Protein AF-A0A5C7R7K2-F1 (afdb_monomer_lite)

pLDDT: mean 71.96, std 14.99, range [43.31, 92.31]

Foldseek 3Di:
DPPPPVVVVVVVVVVVVVVVVVQVVVQVVLCPCVVCQAQKKKKFFAPVLCVLLVHDLVVQQDDDPPDRTRDIDMDGPVDPLSVLVSVQSVQWHQDDDDPVPDDPDWGMKMWRPVCPVCVVPPLPWTWIWTDDQFWIWTWTQDDPVSDIDIGITGHDVSNVSVSVSSNSVSVVVVVVVD

Structure (mmCIF, N/CA/C/O backbone):
data_AF-A0A5C7R7K2-F1
#
_entry.id   AF-A0A5C7R7K2-F1
#
loop_
_atom_site.group_PDB
_atom_site.id
_atom_site.type_symbol
_atom_site.label_atom_id
_atom_site.label_alt_id
_atom_site.label_comp_id
_atom_site.label_asym_id
_atom_site.label_entity_id
_atom_site.label_seq_id
_atom_site.pdbx_PDB_ins_code
_atom_site.Cartn_x
_atom_site.Cartn_y
_atom_site.Cartn_z
_atom_site.occupancy
_atom_site.B_iso_or_equiv
_atom_site.auth_seq_id
_atom_site.auth_comp_id
_atom_site.auth_asym_id
_atom_site.auth_atom_id
_atom_site.pdbx_PDB_model_num
ATOM 1 N N . MET A 1 1 ? 29.181 9.431 -48.831 1.00 52.03 1 MET A N 1
ATOM 2 C CA . MET A 1 1 ? 28.803 10.201 -47.623 1.00 52.03 1 MET A CA 1
ATOM 3 C C . MET A 1 1 ? 28.280 9.266 -46.517 1.00 52.03 1 MET A C 1
ATOM 5 O O . MET A 1 1 ? 27.130 9.368 -46.130 1.00 52.03 1 MET A O 1
ATOM 9 N N . ALA A 1 2 ? 29.099 8.331 -46.008 1.00 53.97 2 ALA A N 1
ATOM 10 C CA . ALA A 1 2 ? 28.639 7.274 -45.080 1.00 53.97 2 ALA A CA 1
ATOM 11 C C . ALA A 1 2 ? 29.393 7.227 -43.730 1.00 53.97 2 ALA A C 1
ATOM 13 O O . ALA A 1 2 ? 29.129 6.363 -42.898 1.00 53.97 2 ALA A O 1
ATOM 14 N N . LYS A 1 3 ? 30.340 8.148 -43.487 1.00 52.78 3 LYS A N 1
ATOM 15 C CA . LYS A 1 3 ? 31.179 8.136 -42.271 1.00 52.78 3 LYS A CA 1
ATOM 16 C C . LYS A 1 3 ? 30.491 8.700 -41.019 1.00 52.78 3 LYS A C 1
ATOM 18 O O . LYS A 1 3 ? 30.928 8.379 -39.922 1.00 52.78 3 LYS A O 1
ATOM 23 N N . TYR A 1 4 ? 29.398 9.453 -41.167 1.00 55.69 4 TYR A N 1
ATOM 24 C CA . TYR A 1 4 ? 28.695 10.095 -40.044 1.00 55.69 4 TYR A CA 1
ATOM 25 C C . TYR A 1 4 ? 27.421 9.367 -39.593 1.00 55.69 4 TYR A C 1
ATOM 27 O O . TYR A 1 4 ? 26.893 9.693 -38.540 1.00 55.69 4 TYR A O 1
ATOM 35 N N . ALA A 1 5 ? 26.95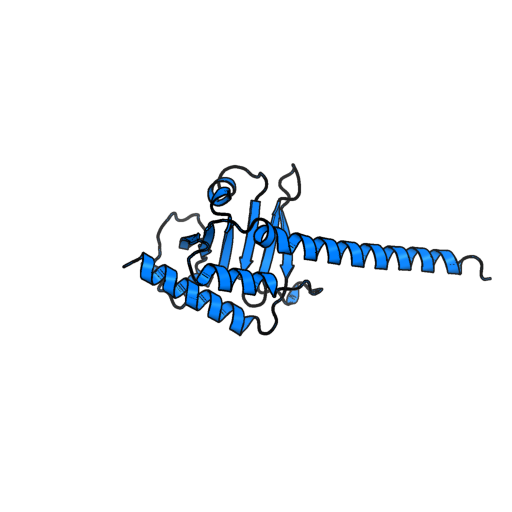4 8.346 -40.323 1.00 56.25 5 ALA A N 1
ATOM 36 C CA . ALA A 1 5 ? 25.745 7.591 -39.966 1.00 56.25 5 ALA A CA 1
ATOM 37 C C . ALA A 1 5 ? 25.943 6.638 -38.768 1.00 56.25 5 ALA A C 1
ATOM 39 O O . ALA A 1 5 ? 24.976 6.228 -38.138 1.00 56.25 5 ALA A O 1
ATOM 40 N N . LYS A 1 6 ? 27.195 6.302 -38.423 1.00 57.50 6 LYS A N 1
ATOM 41 C CA . LYS A 1 6 ? 27.511 5.381 -37.316 1.00 57.50 6 LYS A CA 1
ATOM 42 C C . LYS A 1 6 ? 27.366 6.025 -35.935 1.00 57.50 6 LYS A C 1
ATOM 44 O O . LYS A 1 6 ? 26.965 5.353 -34.995 1.00 57.50 6 LYS A O 1
ATOM 49 N N . ILE A 1 7 ? 27.662 7.320 -35.821 1.00 67.75 7 ILE A N 1
ATOM 50 C CA . ILE A 1 7 ? 27.609 8.065 -34.554 1.00 67.75 7 ILE A CA 1
ATOM 51 C C . ILE A 1 7 ? 26.170 8.160 -34.001 1.00 67.75 7 ILE A C 1
ATOM 53 O O . ILE A 1 7 ? 25.976 7.788 -32.846 1.00 67.75 7 ILE A O 1
ATOM 57 N N . PRO A 1 8 ? 25.140 8.548 -34.785 1.00 69.38 8 PRO A N 1
ATOM 58 C CA . PRO A 1 8 ? 23.767 8.579 -34.285 1.00 69.38 8 PRO A CA 1
ATOM 59 C C . PRO A 1 8 ? 23.225 7.194 -33.912 1.00 69.38 8 PRO A C 1
ATOM 61 O O . PRO A 1 8 ? 22.471 7.089 -32.953 1.00 69.38 8 PRO A O 1
ATOM 64 N N . ILE A 1 9 ? 23.640 6.123 -34.602 1.00 72.00 9 ILE A N 1
ATOM 65 C CA . ILE A 1 9 ? 23.237 4.744 -34.265 1.00 72.00 9 ILE A CA 1
ATOM 66 C C . ILE A 1 9 ? 23.829 4.309 -32.918 1.00 72.00 9 ILE A C 1
ATOM 68 O O . ILE A 1 9 ? 23.131 3.704 -32.108 1.00 72.00 9 ILE A O 1
ATOM 72 N N . ILE A 1 10 ? 25.095 4.646 -32.652 1.00 74.19 10 ILE A N 1
ATOM 73 C CA . ILE A 1 10 ? 25.748 4.358 -31.366 1.00 74.19 10 ILE A CA 1
ATOM 74 C C . ILE A 1 10 ? 25.079 5.146 -30.233 1.00 74.19 10 ILE A C 1
ATOM 76 O O . ILE A 1 10 ? 24.793 4.571 -29.188 1.00 74.19 10 ILE A O 1
ATOM 80 N N . ILE A 1 11 ? 24.779 6.432 -30.449 1.00 77.50 11 ILE A N 1
ATOM 81 C CA . ILE A 1 11 ? 24.084 7.273 -29.461 1.00 77.50 11 ILE A CA 1
ATOM 82 C C . ILE A 1 11 ? 22.674 6.733 -29.185 1.00 77.50 11 ILE A C 1
ATOM 84 O O . ILE A 1 11 ? 22.283 6.614 -28.027 1.00 77.50 11 ILE A O 1
ATOM 88 N N . LEU A 1 12 ? 21.930 6.344 -30.223 1.00 75.12 12 LEU A N 1
ATOM 89 C CA . LEU A 1 12 ? 20.595 5.766 -30.073 1.00 75.12 12 LEU A CA 1
ATOM 90 C C . LEU A 1 12 ? 20.634 4.429 -29.318 1.00 75.12 12 LEU A C 1
ATOM 92 O O . LEU A 1 12 ? 19.823 4.207 -28.424 1.00 75.12 12 LEU A O 1
ATOM 96 N N . GLY A 1 13 ? 21.607 3.564 -29.623 1.00 70.88 13 GLY A N 1
ATOM 97 C CA . GLY A 1 13 ? 21.825 2.314 -28.891 1.00 70.88 13 GLY A CA 1
ATOM 98 C C . GLY A 1 13 ? 22.160 2.542 -27.413 1.00 70.88 13 GLY A C 1
ATOM 99 O O . GLY A 1 13 ? 21.631 1.843 -26.553 1.00 70.88 13 GLY A O 1
ATOM 100 N N . LEU A 1 14 ? 22.971 3.560 -27.107 1.00 76.38 14 LEU A N 1
ATOM 101 C CA . LEU A 1 14 ? 23.282 3.979 -25.736 1.00 76.38 14 LEU A CA 1
ATOM 102 C C . LEU A 1 14 ? 22.044 4.490 -24.994 1.00 76.38 14 LEU A C 1
ATOM 104 O O . LEU A 1 14 ? 21.824 4.099 -23.852 1.00 76.38 14 LEU A O 1
ATOM 108 N N . LEU A 1 15 ? 21.208 5.305 -25.640 1.00 71.62 15 LEU A N 1
ATOM 109 C CA . LEU A 1 15 ? 19.963 5.809 -25.051 1.00 71.62 15 LEU A CA 1
ATOM 110 C C . LEU A 1 15 ? 18.966 4.679 -24.764 1.00 71.62 15 LEU A C 1
ATOM 112 O O . LEU A 1 15 ? 18.384 4.643 -23.683 1.00 71.62 15 LEU A O 1
ATOM 116 N N . ILE A 1 16 ? 18.811 3.721 -25.684 1.00 69.06 16 ILE A N 1
ATOM 117 C CA . ILE A 1 16 ? 17.955 2.539 -25.482 1.00 69.06 16 ILE A CA 1
ATOM 118 C C . ILE A 1 16 ? 18.510 1.646 -24.362 1.00 69.06 16 ILE A C 1
ATOM 120 O O . ILE A 1 16 ? 17.746 1.148 -23.531 1.00 69.06 16 ILE A O 1
ATOM 124 N N . GLY A 1 17 ? 19.833 1.463 -24.307 1.00 65.25 17 GLY A N 1
ATOM 125 C CA . GLY A 1 17 ? 20.504 0.708 -23.248 1.00 65.25 17 GLY A CA 1
ATOM 126 C C . GLY A 1 17 ? 20.318 1.343 -21.869 1.00 65.25 17 GLY A C 1
ATOM 127 O O . GLY A 1 17 ? 19.908 0.661 -20.934 1.00 65.25 17 GLY A O 1
ATOM 128 N N . LEU A 1 18 ? 20.533 2.656 -21.755 1.00 65.25 18 LEU A N 1
ATOM 129 C CA . LEU A 1 18 ? 20.316 3.422 -20.524 1.00 65.25 18 LEU A CA 1
ATOM 130 C C . LEU A 1 18 ? 18.846 3.415 -20.095 1.00 65.25 18 LEU A C 1
ATOM 132 O O . LEU A 1 18 ? 18.558 3.227 -18.917 1.00 65.25 18 LEU A O 1
ATOM 136 N N . TYR A 1 19 ? 17.912 3.550 -21.038 1.00 57.97 19 TYR A N 1
ATOM 137 C CA . TYR A 1 19 ? 16.478 3.443 -20.766 1.00 57.97 19 TYR A CA 1
ATOM 138 C C . TYR A 1 19 ? 16.102 2.059 -20.214 1.00 57.97 19 TYR A C 1
ATOM 140 O O . TYR A 1 19 ? 15.364 1.953 -19.235 1.00 57.97 19 TYR A O 1
ATOM 148 N N . SER A 1 20 ? 16.654 0.996 -20.804 1.00 55.16 20 SER A N 1
ATOM 149 C CA . SER A 1 20 ? 16.400 -0.384 -20.376 1.00 55.16 20 SER A CA 1
ATOM 150 C C . SER A 1 20 ? 17.005 -0.683 -19.002 1.00 55.16 20 SER A C 1
ATOM 152 O O . SER A 1 20 ? 16.352 -1.328 -18.186 1.00 55.16 20 SER A O 1
ATOM 154 N N . LEU A 1 21 ? 18.213 -0.178 -18.722 1.00 56.03 21 LEU A N 1
ATOM 155 C CA . LEU A 1 21 ? 18.860 -0.278 -17.409 1.00 56.03 21 LEU A CA 1
ATOM 156 C C . LEU A 1 21 ? 18.081 0.485 -16.337 1.00 56.03 21 LEU A C 1
ATOM 158 O O . LEU A 1 21 ? 17.803 -0.076 -15.286 1.00 56.03 21 LEU A O 1
ATOM 162 N N . ASN A 1 22 ? 17.650 1.714 -16.624 1.00 54.62 22 ASN A N 1
ATOM 163 C CA . ASN A 1 22 ? 16.862 2.518 -15.690 1.00 54.62 22 ASN A CA 1
ATOM 164 C C . ASN A 1 22 ? 15.513 1.842 -15.375 1.00 54.62 22 ASN A C 1
ATOM 166 O O . ASN A 1 22 ? 15.122 1.720 -14.219 1.00 54.62 22 ASN A O 1
ATOM 170 N N . LYS A 1 23 ? 14.829 1.291 -16.388 1.00 53.75 23 LYS A N 1
ATOM 171 C CA . LYS A 1 23 ? 13.605 0.502 -16.178 1.00 53.75 23 LYS A CA 1
ATOM 172 C C . LYS A 1 23 ? 13.865 -0.765 -15.354 1.00 53.75 23 LYS A C 1
ATOM 174 O O . LYS A 1 23 ? 13.051 -1.116 -14.502 1.00 53.75 23 LYS A O 1
ATOM 179 N N . TYR A 1 24 ? 14.979 -1.453 -15.603 1.00 52.78 24 TYR A N 1
ATOM 180 C CA . TYR A 1 24 ? 15.368 -2.653 -14.864 1.00 52.78 24 TYR A CA 1
ATOM 181 C C . TYR A 1 24 ? 15.696 -2.347 -13.397 1.00 52.78 24 TYR A C 1
ATOM 183 O O . TYR A 1 24 ? 15.203 -3.041 -12.509 1.00 52.78 24 TYR A O 1
ATOM 191 N N . ASP A 1 25 ? 16.462 -1.290 -13.132 1.00 53.78 25 ASP A N 1
ATOM 192 C CA . ASP A 1 25 ? 16.814 -0.867 -11.778 1.00 53.78 25 ASP A CA 1
ATOM 193 C C . ASP A 1 25 ? 15.601 -0.332 -11.011 1.00 53.78 25 ASP A C 1
ATOM 195 O O . ASP A 1 25 ? 15.438 -0.681 -9.844 1.00 53.78 25 ASP A O 1
ATOM 199 N N . ASN A 1 26 ? 14.691 0.405 -11.656 1.00 49.75 26 ASN A N 1
ATOM 200 C CA . ASN A 1 26 ? 13.439 0.839 -11.026 1.00 49.75 26 ASN A CA 1
ATOM 201 C C . ASN A 1 26 ? 12.541 -0.352 -10.683 1.00 49.75 26 ASN A C 1
ATOM 203 O O . ASN A 1 26 ? 12.104 -0.480 -9.543 1.00 49.75 26 ASN A O 1
ATOM 207 N N . ASN A 1 27 ? 12.365 -1.303 -11.608 1.00 50.09 27 ASN A N 1
ATOM 208 C CA . ASN A 1 27 ? 11.664 -2.549 -11.301 1.00 50.09 27 ASN A CA 1
ATOM 209 C C . ASN A 1 27 ? 12.339 -3.308 -10.153 1.00 50.09 27 ASN A C 1
ATOM 211 O O . ASN A 1 27 ? 11.644 -3.820 -9.288 1.00 50.09 27 ASN A O 1
ATOM 215 N N . ARG A 1 28 ? 13.676 -3.366 -10.100 1.00 49.75 28 ARG A N 1
ATOM 216 C CA . ARG A 1 28 ? 14.422 -4.001 -9.003 1.00 49.75 28 ARG A CA 1
ATOM 217 C C . ARG A 1 28 ? 14.225 -3.277 -7.666 1.00 49.75 28 ARG A C 1
ATOM 219 O O . ARG A 1 28 ? 14.179 -3.957 -6.641 1.00 49.75 28 ARG A O 1
ATOM 226 N N . ARG A 1 29 ? 14.126 -1.944 -7.671 1.00 50.69 29 ARG A N 1
ATOM 227 C CA . ARG A 1 29 ? 13.868 -1.111 -6.485 1.00 50.69 29 ARG A CA 1
ATOM 228 C C . ARG A 1 29 ? 12.460 -1.314 -5.946 1.00 50.69 29 ARG A C 1
ATOM 230 O O . ARG A 1 29 ? 12.323 -1.436 -4.743 1.00 50.69 29 ARG A O 1
ATOM 237 N N . PHE A 1 30 ? 11.457 -1.497 -6.806 1.00 49.38 30 PHE A N 1
ATOM 238 C CA . PHE A 1 30 ? 10.095 -1.842 -6.379 1.00 49.38 30 PHE A CA 1
ATOM 239 C C . PHE A 1 30 ? 10.019 -3.044 -5.426 1.00 49.38 30 PHE A C 1
ATOM 241 O O . PHE A 1 30 ? 9.167 -3.101 -4.542 1.00 49.38 30 PHE A O 1
ATOM 248 N N . TYR A 1 31 ? 10.936 -4.000 -5.590 1.00 53.94 31 TYR A N 1
ATOM 249 C CA . TYR A 1 31 ? 11.025 -5.202 -4.767 1.00 53.94 31 TYR A CA 1
ATOM 250 C C . TYR A 1 31 ? 11.738 -5.001 -3.417 1.00 53.94 31 TYR A C 1
ATOM 252 O O . TYR A 1 31 ? 11.956 -6.000 -2.734 1.00 53.94 31 TYR A O 1
ATOM 260 N N . SER A 1 32 ? 12.167 -3.797 -3.021 1.00 52.38 32 SER A N 1
ATOM 261 C CA . SER A 1 32 ? 13.029 -3.611 -1.838 1.00 52.38 32 SER A CA 1
ATOM 262 C C . SER A 1 32 ? 12.347 -3.986 -0.516 1.00 52.38 32 SER A C 1
ATOM 264 O O . SER A 1 32 ? 12.931 -4.757 0.243 1.00 52.38 32 SER A O 1
ATOM 266 N N . LEU A 1 33 ? 11.085 -3.611 -0.298 1.00 52.09 33 LEU A N 1
ATOM 267 C CA . LEU A 1 33 ? 10.342 -3.969 0.924 1.00 52.09 33 LEU A CA 1
ATOM 268 C C . LEU A 1 33 ? 9.833 -5.419 0.897 1.00 52.09 33 LEU A C 1
ATOM 270 O O . LEU A 1 33 ? 9.705 -6.078 1.924 1.00 52.09 33 LEU A O 1
ATOM 274 N N . ILE A 1 34 ? 9.635 -5.976 -0.303 1.00 50.84 34 ILE A N 1
ATOM 275 C CA . ILE A 1 34 ? 9.416 -7.419 -0.496 1.00 50.84 34 ILE A CA 1
ATOM 276 C C . ILE A 1 34 ? 10.698 -8.217 -0.220 1.00 50.84 34 ILE A C 1
ATOM 278 O O . ILE A 1 34 ? 10.612 -9.376 0.163 1.00 50.84 34 ILE A O 1
ATOM 282 N N . LYS A 1 35 ? 11.889 -7.645 -0.430 1.00 50.91 35 LYS A N 1
ATOM 283 C CA . LYS A 1 35 ? 13.168 -8.322 -0.166 1.00 50.91 35 LYS A CA 1
ATOM 284 C C . LYS A 1 35 ? 13.547 -8.312 1.301 1.00 50.91 35 LYS A C 1
ATOM 286 O O . LYS A 1 35 ? 14.164 -9.272 1.755 1.00 50.91 35 LYS A O 1
ATOM 291 N N . THR A 1 36 ? 13.232 -7.234 2.010 1.00 61.91 36 THR A N 1
ATOM 292 C CA . THR A 1 36 ? 13.435 -7.185 3.458 1.00 61.91 36 THR A CA 1
ATOM 293 C C . THR A 1 36 ? 12.439 -8.084 4.182 1.00 61.91 36 THR A C 1
ATOM 295 O O . THR A 1 36 ? 12.757 -8.523 5.283 1.00 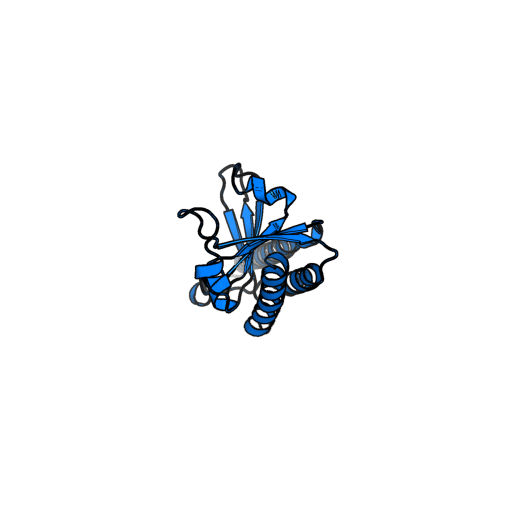61.91 36 THR A O 1
ATOM 298 N N . GLU A 1 37 ? 11.297 -8.403 3.543 1.00 68.81 37 GLU A N 1
ATOM 299 C CA . GLU A 1 37 ? 10.180 -9.166 4.112 1.00 68.81 37 GLU A CA 1
ATOM 300 C C . GLU A 1 37 ? 9.989 -8.795 5.588 1.00 68.81 37 GLU A C 1
ATOM 302 O O . GLU A 1 37 ? 10.252 -9.626 6.470 1.00 68.81 37 GLU A O 1
ATOM 307 N N . PRO A 1 38 ? 9.607 -7.539 5.881 1.00 79.00 38 PRO A N 1
ATOM 308 C CA . PRO A 1 38 ? 9.559 -7.055 7.250 1.00 79.00 38 PRO A CA 1
ATOM 309 C C . PRO A 1 38 ? 8.604 -7.921 8.071 1.00 79.00 38 PRO A C 1
ATOM 311 O O . PRO A 1 38 ? 7.618 -8.446 7.548 1.00 79.00 38 PRO A O 1
ATOM 314 N N . GLU A 1 39 ? 8.898 -8.105 9.358 1.00 86.62 39 GLU A N 1
ATOM 315 C CA . GLU A 1 39 ? 8.058 -8.935 10.232 1.00 86.62 39 GLU A CA 1
ATOM 316 C C . GLU A 1 39 ? 6.638 -8.365 10.339 1.00 86.62 39 GLU A C 1
ATOM 318 O O . GLU A 1 39 ? 5.662 -9.122 10.337 1.00 86.62 39 GLU A O 1
ATOM 323 N N . CYS A 1 40 ? 6.532 -7.033 10.368 1.00 89.25 40 CYS A N 1
ATOM 324 C CA . CYS A 1 40 ? 5.280 -6.294 10.378 1.00 89.25 40 CYS A CA 1
ATOM 325 C C . CYS A 1 40 ? 5.325 -5.117 9.403 1.00 89.25 40 CYS A C 1
ATOM 327 O O . CYS A 1 40 ? 6.371 -4.507 9.176 1.00 89.25 40 CYS A O 1
ATOM 329 N N . ILE A 1 41 ? 4.168 -4.839 8.816 1.00 89.19 41 ILE A N 1
ATOM 330 C CA . ILE A 1 41 ? 3.924 -3.705 7.940 1.00 89.19 41 ILE A CA 1
ATOM 331 C C . ILE A 1 41 ? 3.034 -2.739 8.704 1.00 89.19 41 ILE A C 1
ATOM 333 O O . ILE A 1 41 ? 1.940 -3.107 9.146 1.00 89.19 41 ILE A O 1
ATOM 337 N N . HIS A 1 42 ? 3.513 -1.512 8.826 1.00 90.00 42 HIS A N 1
ATOM 338 C CA . HIS A 1 42 ? 2.747 -0.390 9.316 1.00 90.00 42 HIS A CA 1
ATOM 339 C C . HIS A 1 42 ? 1.870 0.147 8.196 1.00 90.00 42 HIS A C 1
ATOM 341 O O . HIS A 1 42 ? 2.328 0.275 7.060 1.00 90.00 42 HIS A O 1
ATOM 347 N N . TYR A 1 43 ? 0.619 0.459 8.506 1.00 89.44 43 TYR A N 1
ATOM 348 C CA . TYR A 1 43 ? -0.305 1.082 7.576 1.00 89.44 43 TYR A CA 1
ATOM 349 C C . TYR A 1 43 ? -0.813 2.409 8.129 1.00 89.44 43 TYR A C 1
ATOM 351 O O . TYR A 1 43 ? -1.128 2.521 9.312 1.00 89.44 43 TYR A O 1
ATOM 359 N N . GLU A 1 44 ? -0.983 3.378 7.237 1.00 87.69 44 GLU A N 1
ATOM 360 C CA . GLU A 1 44 ? -1.630 4.661 7.501 1.00 87.69 44 GLU A CA 1
ATOM 361 C C . GLU A 1 44 ? -2.740 4.864 6.463 1.00 87.69 44 GLU A C 1
ATOM 363 O O . GLU A 1 44 ? -2.501 4.860 5.255 1.00 87.69 44 GLU A O 1
ATOM 368 N N . ILE A 1 45 ? -3.982 5.014 6.920 1.00 88.38 45 ILE A N 1
ATOM 369 C CA . ILE A 1 45 ? -5.166 5.174 6.073 1.00 88.38 45 ILE A CA 1
ATOM 370 C C . ILE A 1 45 ? -5.598 6.632 6.041 1.00 88.38 45 ILE A C 1
ATOM 372 O O . ILE A 1 45 ? -5.820 7.248 7.084 1.00 88.38 45 ILE A O 1
ATOM 376 N N . THR A 1 46 ? -5.782 7.173 4.838 1.00 87.62 46 THR A N 1
ATOM 377 C CA . THR A 1 46 ? -6.306 8.529 4.631 1.00 87.62 46 THR A CA 1
ATOM 378 C C . THR A 1 46 ? -7.828 8.574 4.807 1.00 87.62 46 THR A C 1
ATOM 380 O O . THR A 1 46 ? -8.512 7.546 4.792 1.00 87.62 46 THR A O 1
ATOM 383 N N . PHE A 1 47 ? -8.402 9.775 4.919 1.00 84.75 47 PHE A N 1
ATOM 384 C CA . PHE A 1 47 ? -9.862 9.945 4.933 1.00 84.75 47 PHE A CA 1
ATOM 385 C C . PHE A 1 47 ? -10.533 9.393 3.665 1.00 84.75 47 PHE A C 1
ATOM 387 O O . PHE A 1 47 ? -11.542 8.691 3.753 1.00 84.75 47 PHE A O 1
ATOM 394 N N . ASP A 1 48 ? -9.933 9.619 2.493 1.00 87.06 48 ASP A N 1
ATOM 395 C CA . ASP A 1 48 ? -10.427 9.045 1.239 1.00 87.06 48 ASP A CA 1
ATOM 396 C C . ASP A 1 48 ? -10.367 7.511 1.252 1.00 87.06 48 ASP A C 1
ATOM 398 O O . ASP A 1 48 ? -11.292 6.853 0.768 1.00 87.06 48 ASP A O 1
ATOM 402 N N . GLY A 1 49 ? -9.332 6.929 1.866 1.00 88.88 49 GLY A N 1
ATOM 403 C CA . GLY A 1 49 ? -9.230 5.489 2.091 1.00 88.88 49 GLY A CA 1
ATOM 404 C C . GLY A 1 49 ? -10.361 4.943 2.963 1.00 88.88 49 GLY A C 1
ATOM 405 O O . GLY A 1 49 ? -10.994 3.951 2.593 1.00 88.88 49 GLY A O 1
ATOM 406 N N . LEU A 1 50 ? -10.689 5.606 4.078 1.00 88.69 50 LEU A N 1
ATOM 407 C CA . LEU A 1 50 ? -11.829 5.219 4.926 1.00 88.69 50 LEU A CA 1
ATOM 408 C C . LEU A 1 50 ? -13.149 5.255 4.164 1.00 88.69 50 LEU A C 1
ATOM 410 O O . LEU A 1 50 ? -13.929 4.297 4.217 1.00 88.69 50 LEU A O 1
ATOM 414 N N . LYS A 1 51 ? -13.384 6.339 3.424 1.00 88.31 51 LYS A N 1
ATOM 415 C CA . LYS A 1 51 ? -14.583 6.506 2.608 1.00 88.31 51 LYS A CA 1
ATOM 416 C C . LYS A 1 51 ? -14.682 5.416 1.547 1.00 88.31 51 LYS A C 1
ATOM 418 O O . LYS A 1 51 ? -15.750 4.829 1.369 1.00 88.31 51 LYS A O 1
ATOM 423 N N . LYS A 1 52 ? -13.569 5.093 0.886 1.00 88.75 52 LYS A N 1
ATOM 424 C CA . LYS A 1 52 ? -13.479 4.010 -0.101 1.00 88.75 52 LYS A CA 1
ATOM 425 C C . LYS A 1 52 ? -13.763 2.638 0.521 1.00 88.75 52 LYS A C 1
ATOM 427 O O . LYS A 1 52 ? -14.439 1.826 -0.105 1.00 88.75 52 LYS A O 1
ATOM 432 N N . MET A 1 53 ? -13.333 2.405 1.761 1.00 90.69 53 MET A N 1
ATOM 433 C CA . MET A 1 53 ? -13.649 1.199 2.540 1.00 90.69 53 MET A CA 1
ATOM 434 C C . MET A 1 53 ? -15.097 1.156 3.063 1.00 90.69 53 MET A C 1
ATOM 436 O O . MET A 1 53 ? -15.544 0.118 3.559 1.00 90.69 53 MET A O 1
ATOM 440 N N . GLY A 1 54 ? -15.856 2.251 2.958 1.00 89.12 54 GLY A N 1
ATOM 441 C CA . GLY A 1 54 ? -17.207 2.360 3.511 1.00 89.12 54 GLY A CA 1
ATOM 442 C C . GLY A 1 54 ? -17.224 2.404 5.042 1.00 89.12 54 GLY A C 1
ATOM 443 O O . GLY A 1 54 ? -18.145 1.865 5.663 1.00 89.12 54 GLY A O 1
ATOM 444 N N . LEU A 1 55 ? -16.187 2.987 5.649 1.00 87.81 55 LEU A N 1
ATOM 445 C CA . LEU A 1 55 ? -16.086 3.228 7.086 1.00 87.81 55 LEU A CA 1
ATOM 446 C C . LEU A 1 55 ? -16.567 4.648 7.421 1.00 87.81 55 LEU A C 1
ATOM 448 O O . LEU A 1 55 ? -16.348 5.587 6.662 1.00 87.81 55 LEU A O 1
ATOM 452 N N . ASP A 1 56 ? -17.253 4.794 8.556 1.00 80.88 56 ASP A N 1
ATOM 453 C CA . ASP A 1 56 ? -17.788 6.084 9.005 1.00 80.88 56 ASP A CA 1
ATOM 454 C C . ASP A 1 56 ? -16.674 6.936 9.617 1.00 80.88 56 ASP A C 1
ATOM 456 O O . ASP A 1 56 ? -16.236 6.679 10.739 1.00 80.88 56 ASP A O 1
ATOM 460 N N . GLU A 1 57 ? -16.249 7.970 8.893 1.00 70.31 57 GLU A N 1
ATOM 461 C CA . GLU A 1 57 ? -15.210 8.918 9.308 1.00 70.31 57 GLU A CA 1
ATOM 462 C C . GLU A 1 57 ? -15.440 9.467 10.726 1.00 70.31 57 GLU A C 1
ATOM 464 O O . GLU A 1 57 ? -14.483 9.667 11.469 1.00 70.31 57 GLU A O 1
ATOM 469 N N . LYS A 1 58 ? -16.699 9.641 11.162 1.00 69.12 58 LYS A N 1
ATOM 470 C CA . LYS A 1 58 ? -17.024 10.172 12.498 1.00 69.12 58 LYS A CA 1
ATOM 471 C C . LYS A 1 58 ? -16.645 9.228 13.637 1.00 69.12 58 LYS A C 1
ATOM 473 O O . LYS A 1 58 ? -16.479 9.684 14.764 1.00 69.12 58 LYS A O 1
ATOM 478 N N . LYS A 1 59 ? -16.533 7.926 13.364 1.00 71.12 59 LYS A N 1
ATOM 479 C CA . LYS A 1 59 ? -16.145 6.907 14.353 1.00 71.12 59 LYS A CA 1
ATOM 480 C C . LYS A 1 59 ? -14.636 6.737 14.470 1.00 71.12 59 LYS A C 1
ATOM 482 O O . LYS A 1 59 ? -14.173 6.217 15.477 1.00 71.12 59 LYS A O 1
ATOM 487 N N . PHE A 1 60 ? -13.897 7.169 13.453 1.00 68.62 60 PHE A N 1
ATOM 488 C CA . PHE A 1 60 ? -12.460 6.947 13.323 1.00 68.62 60 PHE A CA 1
ATOM 489 C C . PHE A 1 60 ? -11.657 8.251 13.321 1.00 68.62 60 PHE A C 1
ATOM 491 O O . PHE A 1 60 ? -10.485 8.243 12.976 1.00 68.62 60 PHE A O 1
ATOM 498 N N . GLN A 1 61 ? -12.254 9.374 13.735 1.00 59.69 61 GLN A N 1
ATOM 499 C CA . GLN A 1 61 ? -11.501 10.590 14.046 1.00 59.69 61 GLN A CA 1
ATOM 500 C C . GLN A 1 61 ? -10.677 10.370 15.318 1.00 59.69 61 GLN A C 1
ATOM 502 O O . GLN A 1 61 ? -11.075 10.772 16.411 1.00 59.69 61 GLN A O 1
ATOM 507 N N . VAL A 1 62 ? -9.525 9.720 15.188 1.00 54.72 62 VAL A N 1
ATOM 508 C CA . VAL A 1 62 ? -8.544 9.642 16.264 1.00 54.72 62 VAL A CA 1
ATOM 509 C C . VAL A 1 62 ? -7.211 10.143 15.722 1.00 54.72 62 VAL A C 1
ATOM 511 O O . VAL A 1 62 ? -6.713 9.674 14.710 1.00 54.72 62 VAL A O 1
ATOM 514 N N . VAL A 1 63 ? -6.646 11.093 16.469 1.00 48.38 63 VAL A N 1
ATOM 515 C CA . VAL A 1 63 ? -5.296 11.666 16.364 1.00 48.38 63 VAL A CA 1
ATOM 516 C C . VAL A 1 63 ? -5.131 12.888 15.441 1.00 48.38 63 VAL A C 1
ATOM 518 O O . VAL A 1 63 ? -4.772 12.799 14.278 1.00 48.38 63 VAL A O 1
ATOM 521 N N . ASN A 1 64 ? -5.230 14.063 16.082 1.00 47.03 64 ASN A N 1
ATOM 522 C CA . ASN A 1 64 ? -4.504 15.298 15.752 1.00 47.03 64 ASN A CA 1
ATOM 523 C C . ASN A 1 64 ? -4.897 15.984 14.422 1.00 47.03 64 ASN A C 1
ATOM 525 O O . ASN A 1 64 ? -4.598 15.510 13.334 1.00 47.03 64 ASN A O 1
ATOM 529 N N . THR A 1 65 ? -5.487 17.182 14.503 1.00 50.47 65 THR A N 1
ATOM 530 C CA . THR A 1 65 ? -6.043 17.980 13.380 1.00 50.47 65 THR A CA 1
ATOM 531 C C . THR A 1 65 ? -5.036 18.424 12.304 1.00 50.47 65 THR A C 1
ATOM 533 O O . THR A 1 65 ? -5.375 19.221 11.432 1.00 50.47 65 THR A O 1
ATOM 536 N N . LYS A 1 66 ? -3.796 17.931 12.359 1.00 57.06 66 LYS A N 1
ATOM 537 C CA . LYS A 1 66 ? -2.718 18.194 11.401 1.00 57.06 66 LYS A CA 1
ATOM 538 C C . LYS A 1 66 ? -2.260 16.953 10.625 1.00 57.06 66 LYS A C 1
ATOM 540 O O . LYS A 1 66 ? -1.436 17.109 9.731 1.00 57.06 66 LYS A O 1
ATOM 545 N N . SER A 1 67 ? -2.746 15.755 10.959 1.00 63.69 67 SER A N 1
ATOM 546 C CA . SER A 1 67 ? -2.407 14.536 10.218 1.00 63.69 67 SER A CA 1
ATOM 547 C C . SER A 1 67 ? -3.343 14.358 9.015 1.00 63.69 67 SER A C 1
ATOM 549 O O . SER A 1 67 ? -4.557 14.500 9.181 1.00 63.69 67 SER A O 1
ATOM 551 N N . PRO A 1 68 ? -2.832 14.029 7.813 1.00 70.06 68 PRO A N 1
ATOM 552 C CA . PRO A 1 68 ? -3.675 13.621 6.687 1.00 70.06 68 PRO A CA 1
ATOM 553 C C . PRO A 1 68 ? -4.265 12.205 6.863 1.00 70.06 68 PRO A C 1
ATOM 555 O O . PRO A 1 68 ? -5.090 11.780 6.049 1.00 70.06 68 PRO A O 1
ATOM 558 N N . PHE A 1 69 ? -3.857 11.477 7.909 1.00 80.31 69 PHE A N 1
ATOM 559 C CA . PHE A 1 69 ? -4.267 10.102 8.193 1.00 80.31 69 PHE A CA 1
ATOM 560 C C . PHE A 1 69 ? -5.341 10.039 9.274 1.00 80.31 69 PHE A C 1
ATOM 562 O O . PHE A 1 69 ? -5.289 10.768 10.263 1.00 80.31 69 PHE A O 1
ATOM 569 N N . ALA A 1 70 ? -6.300 9.141 9.080 1.00 81.56 70 ALA A N 1
ATOM 570 C CA . ALA A 1 70 ? -7.414 8.917 9.989 1.00 81.56 70 ALA A CA 1
ATOM 571 C C . ALA A 1 70 ? -7.205 7.692 10.893 1.00 81.56 70 ALA A C 1
ATOM 573 O O . ALA A 1 70 ? -7.704 7.667 12.012 1.00 81.56 70 ALA A O 1
ATOM 574 N N . ILE A 1 71 ? -6.486 6.669 10.420 1.00 85.94 71 ILE A N 1
ATOM 575 C CA . ILE A 1 71 ? -6.175 5.457 11.191 1.00 85.94 71 ILE A CA 1
ATOM 576 C C . ILE A 1 71 ? -4.760 5.008 10.850 1.00 85.94 71 ILE A C 1
ATOM 578 O O . ILE A 1 71 ? -4.395 4.985 9.678 1.00 85.94 71 ILE A O 1
ATOM 582 N N . GLU A 1 72 ? -4.010 4.581 11.859 1.00 88.44 72 GLU A N 1
ATOM 583 C CA . GLU A 1 72 ? -2.729 3.896 11.699 1.00 88.44 72 GLU A CA 1
ATOM 584 C C . GLU A 1 72 ? -2.720 2.578 12.491 1.00 88.44 72 GLU A C 1
ATOM 586 O O . GLU A 1 72 ? -3.526 2.385 13.408 1.00 88.44 72 GLU A O 1
ATO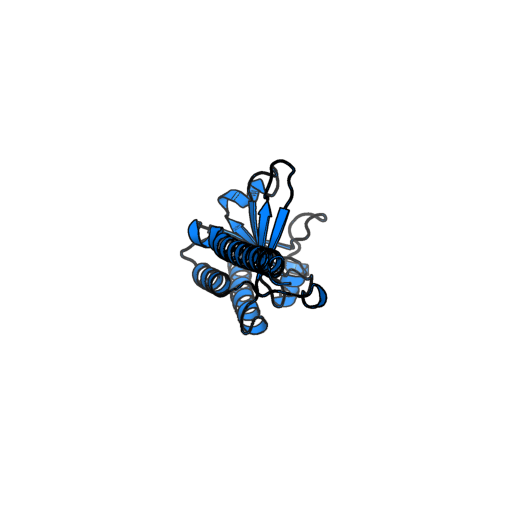M 591 N N . GLY A 1 73 ? -1.846 1.646 12.122 1.00 89.62 73 GLY A N 1
ATOM 592 C CA . GLY A 1 73 ? -1.690 0.370 12.820 1.00 89.62 73 GLY A CA 1
ATOM 593 C C . GLY A 1 73 ? -0.692 -0.551 12.131 1.00 89.62 73 GLY A C 1
ATOM 594 O O . GLY A 1 73 ? -0.027 -0.148 11.185 1.00 89.62 73 GLY A O 1
ATOM 595 N N . ASP A 1 74 ? -0.603 -1.799 12.588 1.00 91.62 74 ASP A N 1
ATOM 596 C CA . ASP A 1 74 ? 0.339 -2.782 12.048 1.00 91.62 74 ASP A CA 1
ATOM 597 C C . ASP A 1 74 ? -0.351 -4.116 11.726 1.00 91.62 74 ASP A C 1
ATOM 599 O O . ASP A 1 74 ? -1.282 -4.540 12.416 1.00 91.62 74 ASP A O 1
ATOM 603 N N . PHE A 1 75 ? 0.143 -4.826 10.709 1.00 91.81 75 PHE A N 1
ATOM 604 C CA . PHE A 1 75 ? -0.138 -6.249 10.494 1.00 91.81 75 PHE A CA 1
ATOM 605 C C . PHE A 1 75 ? 1.152 -7.025 10.215 1.00 91.81 75 PHE A C 1
ATOM 607 O O . PHE A 1 75 ? 2.028 -6.569 9.488 1.00 91.81 75 PHE A O 1
ATOM 614 N N . CYS A 1 76 ? 1.269 -8.225 10.784 1.00 91.12 76 CYS A N 1
ATOM 615 C CA . CYS A 1 76 ? 2.502 -9.020 10.726 1.00 91.12 76 CYS A CA 1
ATOM 616 C C . CYS A 1 76 ? 2.363 -10.260 9.837 1.00 91.12 76 CYS A C 1
ATOM 618 O O . CYS A 1 76 ? 1.246 -10.654 9.504 1.00 91.12 76 CYS A O 1
ATOM 620 N N . LYS A 1 77 ? 3.481 -10.920 9.499 1.00 88.94 77 LYS A N 1
ATOM 621 C CA . LYS A 1 77 ? 3.556 -12.084 8.582 1.00 88.94 77 LYS A CA 1
ATOM 622 C C . LYS A 1 77 ? 2.525 -13.190 8.818 1.00 88.94 77 LYS A C 1
ATOM 624 O O . LYS A 1 77 ? 2.120 -13.875 7.887 1.00 88.94 77 LYS A O 1
ATOM 629 N N . LYS A 1 78 ? 2.095 -13.386 10.066 1.00 87.88 78 LYS A N 1
ATOM 630 C CA . LYS A 1 78 ? 1.090 -14.400 10.432 1.00 87.88 78 LYS A CA 1
ATOM 631 C C . LYS A 1 78 ? -0.341 -14.017 10.034 1.00 87.88 78 LYS A C 1
ATOM 633 O O . LYS A 1 78 ? -1.227 -14.867 10.080 1.00 87.88 78 LYS A O 1
ATOM 638 N N . HIS A 1 79 ? -0.585 -12.757 9.689 1.00 90.44 79 HIS A N 1
ATOM 639 C CA . HIS A 1 79 ? -1.897 -12.253 9.311 1.00 90.44 79 HIS A CA 1
ATOM 640 C C . HIS A 1 79 ? -2.154 -12.476 7.806 1.00 90.44 79 HIS A C 1
ATOM 642 O O . HIS A 1 79 ? -1.288 -12.137 7.000 1.00 90.44 79 HIS A O 1
ATOM 648 N N . PRO A 1 80 ? -3.342 -12.960 7.384 1.00 89.31 80 PRO A N 1
ATOM 649 C CA . PRO A 1 80 ? -3.646 -13.212 5.967 1.00 89.31 80 PRO A CA 1
ATOM 650 C C . PRO A 1 80 ? -3.456 -11.999 5.042 1.00 89.31 80 PRO A C 1
ATOM 652 O O . PRO A 1 80 ? -3.038 -12.157 3.897 1.00 89.31 80 PRO A O 1
ATOM 655 N N . LEU A 1 81 ? -3.706 -10.788 5.557 1.00 90.44 81 LEU A N 1
ATOM 656 C CA . LEU A 1 81 ? -3.480 -9.530 4.831 1.00 90.44 81 LEU A CA 1
ATOM 657 C C . LEU A 1 81 ? -2.031 -9.380 4.351 1.00 90.44 81 LEU A C 1
ATOM 659 O O . LEU A 1 81 ? -1.812 -8.801 3.294 1.00 90.44 81 LEU A O 1
ATOM 663 N N . TYR A 1 82 ? -1.054 -9.911 5.092 1.00 90.12 82 TYR A N 1
ATOM 664 C CA . TYR A 1 82 ? 0.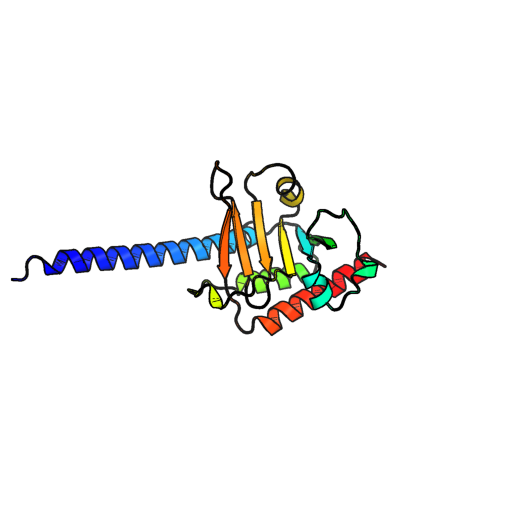356 -9.795 4.729 1.00 90.12 82 TYR A CA 1
ATOM 665 C C . TYR A 1 82 ? 0.648 -10.454 3.381 1.00 90.12 82 TYR A C 1
ATOM 667 O O . TYR A 1 82 ? 1.263 -9.843 2.506 1.00 90.12 82 TYR A O 1
ATOM 675 N N . GLU A 1 83 ? 0.171 -11.686 3.191 1.00 86.12 83 GLU A N 1
ATOM 676 C CA . GLU A 1 83 ? 0.372 -12.420 1.940 1.00 86.12 83 GLU A CA 1
ATOM 677 C C . GLU A 1 83 ? -0.374 -11.750 0.786 1.00 86.12 83 GLU A C 1
ATOM 679 O O . GLU A 1 83 ? 0.165 -11.617 -0.314 1.00 86.12 83 GLU A O 1
ATOM 684 N N . HIS A 1 84 ? -1.594 -11.268 1.039 1.00 88.31 84 HIS A N 1
ATOM 685 C CA . HIS A 1 84 ? -2.367 -10.585 0.011 1.00 88.31 84 HIS A CA 1
ATOM 686 C C . HIS A 1 84 ? -1.691 -9.277 -0.420 1.00 88.31 84 HIS A C 1
ATOM 688 O O . HIS A 1 84 ? -1.428 -9.100 -1.609 1.00 88.31 84 HIS A O 1
ATOM 694 N N . PHE A 1 85 ? -1.311 -8.416 0.527 1.00 88.19 85 PHE A N 1
ATOM 695 C CA . PHE A 1 85 ? -0.545 -7.200 0.256 1.00 88.19 85 PHE A CA 1
ATOM 696 C C . PHE A 1 85 ? 0.743 -7.508 -0.521 1.00 88.19 85 PHE A C 1
ATOM 698 O O . PHE A 1 85 ? 0.993 -6.917 -1.571 1.00 88.19 85 PHE A O 1
ATOM 705 N N . SER A 1 86 ? 1.515 -8.502 -0.073 1.00 83.44 86 SER A N 1
ATOM 706 C CA . SER A 1 86 ? 2.754 -8.920 -0.739 1.00 83.44 86 SER A CA 1
ATOM 707 C C . SER A 1 86 ? 2.513 -9.351 -2.183 1.00 83.44 86 SER A C 1
ATOM 709 O O . SER A 1 86 ? 3.286 -8.998 -3.073 1.00 83.44 86 SER A O 1
ATOM 711 N N . LYS A 1 87 ? 1.432 -10.091 -2.445 1.00 83.25 87 LYS A N 1
ATOM 712 C CA . LYS A 1 87 ? 1.043 -10.511 -3.794 1.00 83.25 87 LYS A CA 1
ATOM 713 C C . LYS A 1 87 ? 0.651 -9.322 -4.669 1.00 83.25 87 LYS A C 1
ATOM 715 O O . LYS A 1 87 ? 1.076 -9.275 -5.821 1.00 83.25 87 LYS A O 1
ATOM 720 N N . VAL A 1 88 ? -0.115 -8.372 -4.129 1.00 84.69 88 VAL A N 1
ATOM 721 C CA . VAL A 1 88 ? -0.506 -7.146 -4.836 1.00 84.69 88 VAL A CA 1
ATOM 722 C C . VAL A 1 88 ? 0.734 -6.359 -5.247 1.00 84.69 88 VAL A C 1
ATOM 724 O O . VAL A 1 88 ? 0.915 -6.096 -6.436 1.00 84.69 88 VAL A O 1
ATOM 727 N N . VAL A 1 89 ? 1.640 -6.079 -4.308 1.00 80.88 89 VAL A N 1
ATOM 728 C CA . VAL A 1 89 ? 2.890 -5.374 -4.615 1.00 80.88 89 VAL A CA 1
ATOM 729 C C . VAL A 1 89 ? 3.717 -6.175 -5.624 1.00 80.88 89 VAL A C 1
ATOM 731 O O . VAL A 1 89 ? 4.110 -5.625 -6.636 1.00 80.88 89 VAL A O 1
ATOM 734 N N . ARG A 1 90 ? 3.905 -7.493 -5.463 1.00 77.06 90 ARG A N 1
ATOM 735 C CA . ARG A 1 90 ? 4.666 -8.321 -6.431 1.00 77.06 90 ARG A CA 1
ATOM 736 C C . ARG A 1 90 ? 4.066 -8.341 -7.842 1.00 77.06 90 ARG A C 1
ATOM 738 O O . ARG A 1 90 ? 4.793 -8.613 -8.793 1.00 77.06 90 ARG A O 1
ATOM 745 N N . SER A 1 91 ? 2.762 -8.110 -7.976 1.00 77.62 91 SER A N 1
ATOM 746 C CA . SER A 1 91 ? 2.069 -8.095 -9.269 1.00 77.62 91 SER A CA 1
ATOM 747 C C . SER A 1 91 ? 2.145 -6.755 -10.000 1.00 77.62 91 SER A C 1
ATOM 749 O O . SER A 1 91 ? 1.840 -6.702 -11.191 1.00 77.62 91 SER A O 1
ATOM 751 N N . ALA A 1 92 ? 2.558 -5.683 -9.318 1.00 78.44 92 ALA A N 1
ATOM 752 C CA . ALA A 1 92 ? 2.667 -4.378 -9.944 1.00 78.44 92 ALA A CA 1
ATOM 753 C C . ALA A 1 92 ? 3.904 -4.287 -10.847 1.00 78.44 92 ALA A C 1
ATOM 755 O O . ALA A 1 92 ? 4.970 -4.833 -10.555 1.00 78.44 92 ALA A O 1
ATOM 756 N N . TYR A 1 93 ? 3.763 -3.586 -11.969 1.00 71.44 93 TYR A N 1
ATOM 757 C CA . TYR A 1 93 ? 4.819 -3.450 -12.968 1.00 71.44 93 TYR A CA 1
ATOM 758 C C . TYR A 1 93 ? 4.997 -1.999 -13.408 1.00 71.44 93 TYR A C 1
ATOM 760 O O . TYR A 1 93 ? 4.064 -1.194 -13.397 1.00 71.44 93 TYR A O 1
ATOM 768 N N . SER A 1 94 ? 6.225 -1.651 -13.805 1.00 66.44 94 SER A N 1
ATOM 769 C CA . SER A 1 94 ? 6.514 -0.326 -14.351 1.00 66.44 94 SER A CA 1
ATOM 770 C C . SER A 1 94 ? 5.961 -0.221 -15.771 1.00 66.44 94 SER A C 1
ATOM 772 O O . SER A 1 94 ? 6.465 -0.848 -16.716 1.00 66.44 94 SER A O 1
ATOM 774 N N . HIS A 1 95 ? 4.927 0.599 -15.920 1.00 61.22 95 HIS A N 1
ATOM 775 C CA . HIS A 1 95 ? 4.411 1.033 -17.207 1.00 61.22 95 HIS A CA 1
ATOM 776 C C . HIS A 1 95 ? 4.792 2.509 -17.419 1.00 61.22 95 HIS A C 1
ATOM 778 O O . HIS A 1 95 ? 4.720 3.290 -16.471 1.00 61.22 95 HIS A O 1
ATOM 784 N N . PRO A 1 96 ? 5.233 2.925 -18.620 1.00 54.62 96 PRO A N 1
ATOM 785 C CA . PRO A 1 96 ? 5.471 4.336 -18.907 1.00 54.62 96 PRO A CA 1
ATOM 786 C C . PRO A 1 96 ? 4.131 5.081 -18.954 1.00 54.62 96 PRO A C 1
ATOM 788 O O . PRO A 1 96 ? 3.324 4.830 -19.842 1.00 54.62 96 PRO A O 1
ATOM 791 N N . TRP A 1 97 ? 3.881 5.960 -17.981 1.00 54.19 97 TRP A N 1
ATOM 792 C CA . TRP A 1 97 ? 2.631 6.723 -17.879 1.00 54.19 97 TRP A CA 1
ATOM 793 C C . TRP A 1 97 ? 2.788 8.142 -18.395 1.00 54.19 97 TRP A C 1
ATOM 795 O O . TRP A 1 97 ? 3.840 8.769 -18.259 1.00 54.19 97 TRP A O 1
ATOM 805 N N . THR A 1 98 ? 1.691 8.679 -18.914 1.00 48.09 98 THR A N 1
ATOM 806 C CA . THR A 1 98 ? 1.478 10.121 -19.008 1.00 48.09 98 THR A CA 1
ATOM 807 C C . THR A 1 98 ? 0.837 10.609 -17.710 1.00 48.09 98 THR A C 1
ATOM 809 O O . THR A 1 98 ? -0.151 10.032 -17.264 1.00 48.09 98 THR A O 1
ATOM 812 N N . MET A 1 99 ? 1.365 11.686 -17.111 1.00 48.34 99 MET A N 1
ATOM 813 C CA . MET A 1 99 ? 0.908 12.242 -15.819 1.00 48.34 99 MET A CA 1
ATOM 814 C C . MET A 1 99 ? -0.611 12.507 -15.718 1.00 48.34 99 MET A C 1
ATOM 816 O O . MET A 1 99 ? -1.121 12.648 -14.615 1.00 48.34 99 MET A O 1
ATOM 820 N N . GLY A 1 100 ? -1.339 12.562 -16.839 1.00 47.28 100 GLY A N 1
ATOM 821 C CA . GLY A 1 100 ? -2.788 12.786 -16.872 1.00 47.28 100 GLY A CA 1
ATOM 822 C C . GLY A 1 100 ? -3.669 11.594 -16.472 1.00 47.28 100 GLY A C 1
ATOM 823 O O . GLY A 1 100 ? -4.876 11.778 -16.360 1.00 47.28 100 GLY A O 1
ATOM 824 N N . GLU A 1 101 ? -3.111 10.395 -16.266 1.00 53.53 101 GLU A N 1
ATOM 825 C CA . GLU A 1 101 ? -3.893 9.184 -15.938 1.00 53.53 101 GLU A CA 1
ATOM 826 C C . GLU A 1 101 ? -3.838 8.788 -14.450 1.00 53.53 101 GLU A C 1
ATOM 828 O O . GLU A 1 101 ? -4.590 7.910 -14.016 1.00 53.53 101 GLU A O 1
ATOM 833 N N . ILE A 1 102 ? -2.972 9.437 -13.659 1.00 55.91 102 ILE A N 1
ATOM 834 C CA . ILE A 1 102 ? -2.806 9.161 -12.226 1.00 55.91 102 ILE A CA 1
ATOM 835 C C . ILE A 1 102 ? -3.841 9.966 -11.443 1.00 55.91 102 ILE A C 1
ATOM 837 O O . ILE A 1 102 ? -3.773 11.193 -11.368 1.00 55.91 102 ILE A O 1
ATOM 841 N N . ASP A 1 103 ? -4.784 9.262 -10.825 1.00 60.16 103 ASP A N 1
ATOM 842 C CA . ASP A 1 103 ? -5.625 9.842 -9.782 1.00 60.16 103 ASP A CA 1
ATOM 843 C C . ASP A 1 103 ? -4.741 10.176 -8.569 1.00 60.16 103 ASP A C 1
ATOM 845 O O . ASP A 1 103 ? -4.110 9.286 -8.012 1.00 60.16 103 ASP A O 1
ATOM 849 N N . ILE A 1 104 ? -4.638 11.442 -8.165 1.00 66.06 104 ILE A N 1
ATOM 850 C CA . ILE A 1 104 ? -3.729 11.862 -7.078 1.00 66.06 104 ILE A CA 1
ATOM 851 C C . ILE A 1 104 ? -4.245 11.378 -5.709 1.00 66.06 104 ILE A C 1
ATOM 853 O O . ILE A 1 104 ? -3.507 11.372 -4.719 1.00 66.06 104 ILE A O 1
ATOM 857 N N . THR A 1 105 ? -5.502 10.935 -5.626 1.00 79.62 105 THR A N 1
ATOM 858 C CA . THR A 1 105 ? -6.072 10.446 -4.376 1.00 79.62 105 THR A CA 1
ATOM 859 C C . THR A 1 105 ? -5.364 9.173 -3.912 1.00 79.62 105 THR A C 1
ATOM 861 O O . THR A 1 105 ? -5.443 8.115 -4.537 1.00 79.62 105 THR A O 1
ATOM 864 N N . THR A 1 106 ? -4.693 9.287 -2.766 1.00 82.81 106 THR A N 1
ATOM 865 C CA . THR A 1 106 ? -4.037 8.171 -2.081 1.00 82.81 106 THR A CA 1
ATOM 866 C C . THR A 1 106 ? -4.945 7.659 -0.973 1.00 82.81 106 THR A C 1
ATOM 868 O O . THR A 1 106 ? -5.444 8.440 -0.163 1.00 82.81 106 THR A O 1
ATOM 871 N N . PHE A 1 107 ? -5.167 6.350 -0.922 1.00 87.25 107 PHE A N 1
ATOM 872 C CA . PHE A 1 107 ? -6.037 5.710 0.065 1.00 87.25 107 PHE A CA 1
ATOM 873 C C . PHE A 1 107 ? -5.274 5.210 1.288 1.00 87.25 107 PHE A C 1
ATOM 875 O O . PHE A 1 107 ? -5.801 5.239 2.400 1.00 87.25 107 PHE A O 1
ATOM 882 N N . ALA A 1 108 ? -4.048 4.739 1.081 1.00 87.75 108 ALA A N 1
ATOM 883 C CA . ALA A 1 108 ? -3.258 4.096 2.114 1.00 87.75 108 ALA A CA 1
ATOM 884 C C . ALA A 1 108 ? -1.761 4.249 1.842 1.00 87.75 108 ALA A C 1
ATOM 886 O O . ALA A 1 108 ? -1.340 4.238 0.681 1.00 87.75 108 ALA A O 1
ATOM 887 N N . PHE A 1 109 ? -0.986 4.328 2.919 1.00 86.38 109 PHE A N 1
ATOM 888 C CA . PHE A 1 109 ? 0.464 4.197 2.917 1.00 86.38 109 PHE A CA 1
ATOM 889 C C . PHE A 1 109 ? 0.873 2.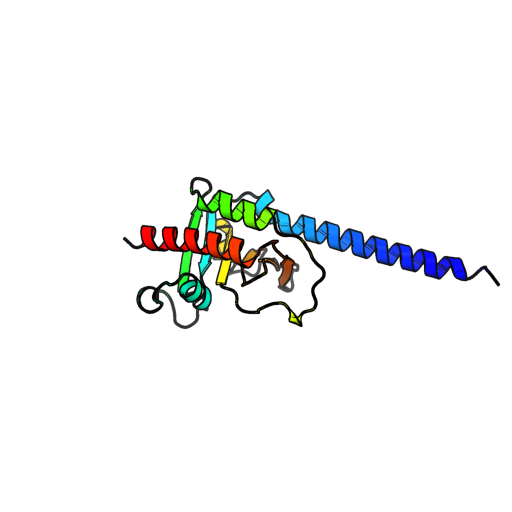966 3.719 1.00 86.38 109 PHE A C 1
ATOM 891 O O . PHE A 1 109 ? 0.232 2.637 4.716 1.00 86.38 109 PHE A O 1
ATOM 898 N N . PHE A 1 110 ? 1.935 2.296 3.278 1.00 86.88 110 PHE A N 1
ATOM 899 C CA . PHE A 1 110 ? 2.480 1.112 3.935 1.00 86.88 110 PHE A CA 1
ATOM 900 C C . PHE A 1 110 ? 3.992 1.226 4.073 1.00 86.88 110 PHE A C 1
ATOM 902 O O . PHE A 1 110 ? 4.680 1.478 3.085 1.00 86.88 110 PHE A O 1
ATOM 909 N N . THR A 1 111 ? 4.511 1.006 5.273 1.00 83.88 111 THR A N 1
ATOM 910 C CA . THR A 1 111 ? 5.945 1.068 5.586 1.00 83.88 111 THR A CA 1
ATOM 911 C C . THR A 1 111 ? 6.347 -0.120 6.457 1.00 83.88 111 THR A C 1
ATOM 913 O O . THR A 1 111 ? 5.503 -0.836 6.995 1.00 83.88 111 THR A O 1
ATOM 916 N N . ASP A 1 112 ? 7.644 -0.377 6.597 1.00 84.25 112 ASP A N 1
ATOM 917 C CA . ASP A 1 112 ? 8.133 -1.289 7.635 1.00 84.25 112 ASP A CA 1
ATOM 918 C C . ASP A 1 112 ? 7.833 -0.689 9.023 1.00 84.25 112 ASP A C 1
ATOM 920 O O . ASP A 1 112 ? 8.200 0.457 9.295 1.00 84.25 112 ASP A O 1
ATOM 924 N N . SER A 1 113 ? 7.208 -1.456 9.927 1.00 82.06 113 SER A N 1
ATOM 925 C CA . SER A 1 113 ? 6.901 -0.991 11.291 1.00 82.06 113 SER A CA 1
ATOM 926 C C . SER A 1 113 ? 8.139 -0.531 12.072 1.00 82.06 113 SER A C 1
ATOM 928 O O . SER A 1 113 ? 8.039 0.348 12.927 1.00 82.06 113 SER A O 1
ATOM 930 N N . SER A 1 114 ? 9.330 -1.057 11.766 1.00 78.00 114 SER A N 1
ATOM 931 C CA . SER A 1 114 ? 10.594 -0.591 12.355 1.00 78.00 114 SER A CA 1
ATOM 932 C C . SER A 1 114 ? 11.011 0.815 11.887 1.00 78.00 114 SER A C 1
ATOM 934 O O . SER A 1 114 ? 11.820 1.474 12.546 1.00 78.00 114 SER A O 1
ATOM 936 N N . GLN A 1 115 ? 10.437 1.297 10.781 1.00 70.62 115 GLN A N 1
ATOM 937 C CA . GLN A 1 115 ? 10.686 2.608 10.179 1.00 70.62 115 GLN A CA 1
ATOM 938 C C . GLN A 1 115 ? 9.546 3.610 10.409 1.00 70.62 115 GLN A C 1
ATOM 940 O O . GLN A 1 115 ? 9.760 4.805 10.211 1.00 70.62 115 GLN A O 1
ATOM 945 N N . ALA A 1 116 ? 8.381 3.177 10.904 1.00 65.56 116 ALA A N 1
ATOM 946 C CA . ALA A 1 116 ? 7.215 4.041 11.142 1.00 65.56 116 ALA A CA 1
ATOM 947 C C . ALA A 1 116 ? 7.538 5.292 11.994 1.00 65.56 116 ALA A C 1
ATOM 949 O O . ALA A 1 116 ? 7.031 6.384 11.747 1.00 65.56 116 ALA A O 1
ATOM 950 N N . ASN A 1 117 ? 8.455 5.166 12.963 1.00 57.78 117 ASN A N 1
ATOM 951 C CA . ASN A 1 117 ? 8.905 6.286 13.802 1.00 57.78 117 ASN A CA 1
ATOM 952 C C . ASN A 1 117 ? 10.019 7.146 13.179 1.00 57.78 117 ASN A C 1
ATOM 954 O O . ASN A 1 117 ? 10.255 8.258 13.657 1.00 57.78 117 ASN A O 1
ATOM 958 N N . LYS A 1 118 ? 10.711 6.656 12.142 1.00 54.22 118 LYS A N 1
ATOM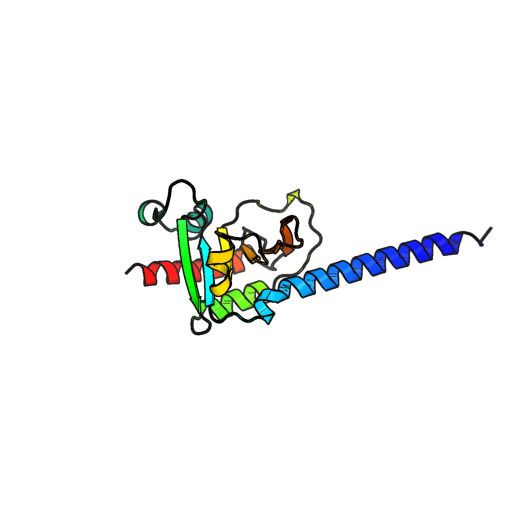 959 C CA . LYS A 1 118 ? 11.738 7.421 11.418 1.00 54.22 118 LYS A CA 1
ATOM 960 C C . LYS A 1 118 ? 11.094 8.445 10.490 1.00 54.22 118 LYS A C 1
ATOM 962 O O . LYS A 1 118 ? 11.467 9.608 10.564 1.00 54.22 118 LYS A O 1
ATOM 967 N N . VAL A 1 119 ? 10.012 8.068 9.799 1.00 51.62 119 VAL A N 1
ATOM 968 C CA . VAL A 1 119 ? 9.190 8.970 8.962 1.00 51.62 119 VAL A CA 1
ATOM 969 C C . VAL A 1 119 ? 8.740 10.229 9.721 1.00 51.62 119 VAL A C 1
ATOM 971 O O . VAL A 1 119 ? 8.658 11.309 9.144 1.00 51.62 119 VAL A O 1
ATOM 974 N N . LYS A 1 120 ? 8.482 10.121 11.034 1.00 49.72 120 LYS A N 1
ATOM 975 C CA . LYS A 1 120 ? 8.034 11.250 11.869 1.00 49.72 120 LYS A CA 1
ATOM 976 C C . LYS A 1 120 ? 9.172 12.142 12.398 1.00 49.72 120 LYS A C 1
ATOM 978 O O . LYS A 1 120 ? 8.879 13.268 12.786 1.00 49.72 120 LYS A O 1
ATOM 983 N N . ASN A 1 121 ? 10.428 11.677 12.448 1.00 43.81 121 ASN A N 1
ATOM 984 C CA . ASN A 1 121 ? 11.490 12.354 13.216 1.00 43.81 121 ASN A CA 1
ATOM 985 C C . ASN A 1 121 ? 12.857 12.501 12.529 1.00 43.81 121 ASN A C 1
ATOM 987 O O . ASN A 1 121 ? 13.652 13.296 13.020 1.00 43.81 121 ASN A O 1
ATOM 991 N N . ASN A 1 122 ? 13.159 11.780 11.449 1.00 43.31 122 ASN A N 1
ATOM 992 C CA . ASN A 1 122 ? 14.419 11.921 10.719 1.00 43.31 122 ASN A CA 1
ATOM 993 C C . ASN A 1 122 ? 14.213 11.500 9.261 1.00 43.31 122 ASN A C 1
ATOM 995 O O . ASN A 1 122 ? 13.774 10.384 8.995 1.00 43.31 122 ASN A O 1
ATOM 999 N N . HIS A 1 123 ? 14.569 12.403 8.353 1.00 48.94 123 HIS A N 1
ATOM 1000 C CA . HIS A 1 123 ? 14.653 12.260 6.895 1.00 48.94 123 HIS A CA 1
ATOM 1001 C C . HIS A 1 123 ? 15.738 11.250 6.453 1.00 48.94 123 HIS A C 1
ATOM 1003 O O . HIS A 1 123 ? 16.552 11.532 5.580 1.00 48.94 123 HIS A O 1
ATOM 1009 N N . ASP A 1 124 ? 15.832 10.110 7.141 1.00 50.97 124 ASP A N 1
ATOM 1010 C CA . ASP A 1 124 ? 16.832 9.082 6.879 1.00 50.97 124 ASP A CA 1
ATOM 1011 C C . ASP A 1 124 ? 16.123 7.796 6.429 1.00 50.97 124 ASP A C 1
ATOM 1013 O O . ASP A 1 124 ? 15.462 7.128 7.233 1.00 50.97 124 ASP A O 1
ATOM 1017 N N . ASP A 1 125 ? 16.316 7.439 5.157 1.00 56.16 125 ASP A N 1
ATOM 1018 C CA . ASP A 1 125 ? 16.047 6.131 4.548 1.00 56.16 125 ASP A CA 1
ATOM 1019 C C . ASP A 1 125 ? 14.681 5.520 4.908 1.00 56.16 125 ASP A C 1
ATOM 1021 O O . ASP A 1 125 ? 14.606 4.487 5.584 1.00 56.16 125 ASP A O 1
ATOM 1025 N N . TYR A 1 126 ? 13.590 6.138 4.443 1.00 60.66 126 TYR A N 1
ATOM 1026 C CA . TYR A 1 126 ? 12.266 5.518 4.508 1.00 60.66 126 TYR A CA 1
ATOM 1027 C C . TYR A 1 126 ? 11.838 4.937 3.156 1.00 60.66 126 TYR A C 1
ATOM 1029 O O . TYR A 1 126 ? 12.034 5.536 2.096 1.00 60.66 126 TYR A O 1
ATOM 1037 N N . GLU A 1 127 ? 11.214 3.761 3.210 1.00 71.31 127 GLU A N 1
ATOM 1038 C CA . GLU A 1 127 ? 10.533 3.144 2.073 1.00 71.31 127 GLU A CA 1
ATOM 1039 C C . GLU A 1 127 ? 9.034 3.049 2.367 1.00 71.31 127 GLU A C 1
ATOM 1041 O O . GLU A 1 127 ? 8.620 2.388 3.323 1.00 71.31 127 GLU A O 1
ATOM 1046 N N . ALA A 1 128 ? 8.216 3.700 1.540 1.00 76.38 128 ALA A N 1
ATOM 1047 C CA . ALA A 1 128 ? 6.764 3.702 1.680 1.00 76.38 128 ALA A CA 1
ATOM 1048 C C . ALA A 1 128 ? 6.069 3.302 0.381 1.00 76.38 128 ALA A C 1
ATOM 1050 O O . ALA A 1 128 ? 6.418 3.789 -0.695 1.00 76.38 128 ALA A O 1
ATOM 1051 N N . TYR A 1 129 ? 5.035 2.470 0.488 1.00 80.38 129 TYR A N 1
ATOM 1052 C CA . TYR A 1 129 ? 4.130 2.187 -0.620 1.00 80.38 129 TYR A CA 1
ATOM 1053 C C . TYR A 1 129 ? 2.874 3.023 -0.492 1.00 80.38 129 TYR A C 1
ATOM 1055 O O . TYR A 1 129 ? 2.146 2.876 0.485 1.00 80.38 129 TYR A O 1
ATOM 1063 N N . GLY A 1 130 ? 2.595 3.858 -1.488 1.00 84.56 130 GLY A N 1
ATOM 1064 C CA . GLY A 1 130 ? 1.299 4.510 -1.631 1.00 84.56 130 GLY A CA 1
ATOM 1065 C C . GLY A 1 130 ? 0.374 3.655 -2.489 1.00 84.56 130 GLY A C 1
ATOM 1066 O O . GLY A 1 130 ? 0.803 3.124 -3.511 1.00 84.56 130 GLY A O 1
ATOM 1067 N N . ILE A 1 131 ? -0.896 3.532 -2.107 1.00 85.69 131 ILE A N 1
ATOM 1068 C CA . ILE A 1 131 ? -1.928 2.907 -2.945 1.00 85.69 131 ILE A CA 1
ATOM 1069 C C . ILE A 1 131 ? -2.985 3.948 -3.294 1.00 85.69 131 ILE A C 1
ATOM 1071 O O . ILE A 1 131 ? -3.613 4.529 -2.405 1.00 85.69 131 ILE A O 1
ATOM 1075 N N . GLY A 1 132 ? -3.190 4.161 -4.591 1.00 84.25 132 GLY A N 1
ATOM 1076 C CA . GLY A 1 132 ? -4.276 4.979 -5.124 1.00 84.25 132 GLY A CA 1
ATOM 1077 C C . GLY A 1 132 ? -5.353 4.134 -5.790 1.00 84.25 132 GLY A C 1
ATOM 1078 O O . GLY A 1 132 ? -5.508 2.954 -5.496 1.00 84.25 132 GLY A O 1
ATOM 1079 N N . LYS A 1 133 ? -6.119 4.738 -6.701 1.00 78.06 133 LYS A N 1
ATOM 1080 C CA . LYS A 1 133 ? -7.238 4.073 -7.390 1.00 78.06 133 LYS A CA 1
ATOM 1081 C C . LYS A 1 133 ? -6.812 2.995 -8.383 1.00 78.06 133 LYS A C 1
ATOM 1083 O O . LYS A 1 133 ? -7.450 1.954 -8.473 1.00 78.06 133 LYS A O 1
ATOM 1088 N N . ASN A 1 134 ? -5.761 3.265 -9.143 1.00 75.00 134 ASN A N 1
ATOM 1089 C CA . ASN A 1 134 ? -5.288 2.414 -10.233 1.00 75.00 134 ASN A CA 1
ATOM 1090 C C . ASN A 1 134 ? -3.762 2.235 -10.226 1.00 75.00 134 ASN A C 1
ATOM 1092 O O . ASN A 1 134 ? -3.193 1.750 -11.204 1.00 75.00 134 ASN A O 1
ATOM 1096 N N . TRP A 1 135 ? -3.100 2.628 -9.138 1.00 79.56 135 TRP A N 1
ATOM 1097 C CA . TRP A 1 135 ? -1.648 2.660 -9.043 1.00 79.56 135 TRP A CA 1
ATOM 1098 C C . TRP A 1 135 ? -1.149 2.271 -7.653 1.00 79.56 135 TRP A C 1
ATOM 1100 O O . TRP A 1 135 ? -1.846 2.427 -6.647 1.00 79.56 135 TRP A O 1
ATOM 1110 N N . ILE A 1 136 ? 0.098 1.805 -7.628 1.00 82.75 136 ILE A N 1
ATOM 1111 C CA . ILE A 1 136 ? 0.919 1.661 -6.427 1.00 82.75 136 ILE A CA 1
ATOM 1112 C C . ILE A 1 136 ? 2.187 2.468 -6.649 1.00 82.75 136 ILE A C 1
ATOM 1114 O O . ILE A 1 136 ? 2.815 2.338 -7.694 1.00 82.75 136 ILE A O 1
ATOM 1118 N N . SER A 1 137 ? 2.574 3.311 -5.702 1.00 77.81 137 SER A N 1
ATOM 1119 C CA . SER A 1 137 ? 3.863 3.991 -5.737 1.00 77.81 137 SER A CA 1
ATOM 1120 C C . SER A 1 137 ? 4.798 3.341 -4.736 1.00 77.81 137 SER A C 1
ATOM 1122 O O . SER A 1 137 ? 4.356 2.894 -3.686 1.00 77.81 137 SER A O 1
ATOM 1124 N N . LEU A 1 138 ? 6.084 3.289 -5.061 1.00 77.00 138 LEU A N 1
ATOM 1125 C CA . LEU A 1 138 ? 7.141 3.130 -4.072 1.00 77.00 138 LEU A CA 1
ATOM 1126 C C . LEU A 1 138 ? 7.857 4.469 -3.965 1.00 77.00 138 LEU A C 1
ATOM 1128 O O . LEU A 1 138 ? 8.458 4.919 -4.943 1.00 77.00 138 LEU A O 1
ATOM 1132 N N . CYS A 1 139 ? 7.775 5.081 -2.794 1.00 72.06 139 CYS A N 1
ATOM 1133 C CA . CYS A 1 139 ? 8.508 6.276 -2.428 1.00 72.06 139 CYS A CA 1
ATOM 1134 C C . CYS A 1 139 ? 9.727 5.881 -1.596 1.00 72.06 139 CYS A C 1
ATOM 1136 O O . CYS A 1 139 ? 9.602 5.165 -0.603 1.00 72.06 139 CYS A O 1
ATOM 1138 N N . GLN A 1 140 ? 10.894 6.332 -2.044 1.00 67.00 140 GLN A N 1
ATOM 1139 C CA . GLN A 1 140 ? 12.172 6.190 -1.359 1.00 67.00 140 GLN A CA 1
ATOM 1140 C C . GLN A 1 140 ? 12.822 7.567 -1.287 1.00 67.00 140 GLN A C 1
ATOM 1142 O O . GLN A 1 140 ? 12.873 8.285 -2.292 1.00 67.00 140 GLN A O 1
ATOM 1147 N N . GLU A 1 141 ? 13.341 7.926 -0.123 1.00 60.94 141 GLU A N 1
ATOM 1148 C CA . GLU A 1 141 ? 14.295 9.027 -0.003 1.00 60.94 141 GLU A CA 1
ATOM 1149 C C . GLU A 1 141 ? 15.617 8.606 -0.660 1.00 60.94 141 GLU A C 1
ATOM 1151 O O . GLU A 1 141 ? 16.101 7.498 -0.430 1.00 60.94 141 GLU A O 1
ATOM 1156 N N . VAL A 1 142 ? 16.140 9.419 -1.582 1.00 51.91 142 VAL A N 1
ATOM 1157 C CA . VAL A 1 142 ? 17.238 8.999 -2.480 1.00 51.91 142 VAL A CA 1
ATOM 1158 C C . VAL A 1 142 ? 18.564 9.666 -2.142 1.00 51.91 142 VAL A C 1
ATOM 1160 O O . VAL A 1 142 ? 19.608 9.183 -2.589 1.00 51.91 142 VAL A O 1
ATOM 1163 N N . ASP A 1 143 ? 18.566 10.763 -1.385 1.00 47.59 143 ASP A N 1
ATOM 1164 C CA . ASP A 1 143 ? 19.793 11.503 -1.117 1.00 47.59 143 ASP A CA 1
ATOM 1165 C C . ASP A 1 143 ? 19.838 12.245 0.228 1.00 47.59 143 ASP A C 1
ATOM 1167 O O . ASP A 1 143 ? 18.848 12.426 0.929 1.00 47.59 143 ASP A O 1
ATOM 1171 N N . PHE A 1 144 ? 21.050 12.697 0.568 1.00 46.31 144 PHE A N 1
ATOM 1172 C CA . PHE A 1 144 ? 21.385 13.460 1.777 1.00 46.31 144 PHE A CA 1
ATOM 1173 C C . PHE A 1 144 ? 20.755 14.867 1.825 1.00 46.31 144 PHE A C 1
ATOM 1175 O O . PHE A 1 144 ? 20.971 15.597 2.794 1.00 46.31 144 PHE A O 1
ATOM 1182 N N . LEU A 1 145 ? 20.051 15.276 0.763 1.00 50.62 145 LEU A N 1
ATOM 1183 C CA . LEU A 1 145 ? 19.304 16.532 0.682 1.00 50.62 145 LEU A CA 1
ATOM 1184 C C . LEU A 1 145 ? 17.820 16.333 1.022 1.00 50.62 145 LEU A C 1
ATOM 1186 O O . LEU A 1 145 ? 17.090 17.320 1.128 1.00 50.62 145 LEU A O 1
ATOM 1190 N N . GLY A 1 146 ? 17.396 15.085 1.229 1.00 51.19 146 GLY A N 1
ATOM 1191 C CA . GLY A 1 146 ? 16.030 14.708 1.556 1.00 51.19 146 GLY A CA 1
ATOM 1192 C C . GLY A 1 146 ? 15.096 14.663 0.346 1.00 51.19 146 GLY A C 1
ATOM 1193 O O . GLY A 1 146 ? 13.876 14.801 0.487 1.00 51.19 146 GLY A O 1
ATOM 1194 N N . GLU A 1 147 ? 15.634 14.515 -0.872 1.00 49.19 147 GLU A N 1
ATOM 1195 C CA . GLU A 1 147 ? 14.798 14.365 -2.059 1.00 49.19 147 GLU A CA 1
ATOM 1196 C C . GLU A 1 147 ? 14.130 12.982 -2.067 1.00 49.19 147 GLU A C 1
ATOM 1198 O O . GLU A 1 147 ? 14.769 11.929 -2.154 1.00 49.19 147 GLU A O 1
ATOM 1203 N N . SER A 1 148 ? 12.799 12.986 -1.992 1.00 60.56 148 SER A N 1
ATOM 1204 C CA . SER A 1 148 ? 11.978 11.783 -2.128 1.00 60.56 148 SER A CA 1
ATOM 1205 C C . SER A 1 148 ? 11.693 11.511 -3.605 1.00 60.56 148 SER A C 1
ATOM 1207 O O . SER A 1 148 ? 11.080 12.335 -4.287 1.00 60.56 148 SER A O 1
ATOM 1209 N N . SER A 1 149 ? 12.085 10.339 -4.108 1.00 63.91 149 SER A N 1
ATOM 1210 C CA . SER A 1 149 ? 11.635 9.857 -5.416 1.00 63.91 149 SER A CA 1
ATOM 1211 C C . SER A 1 149 ? 10.527 8.833 -5.236 1.00 63.91 149 SER A C 1
ATOM 1213 O O . SER A 1 149 ? 10.679 7.850 -4.513 1.00 63.91 149 SER A O 1
ATOM 1215 N N . CYS A 1 150 ? 9.409 9.050 -5.921 1.00 69.31 150 CYS A N 1
ATOM 1216 C CA . CYS A 1 150 ? 8.337 8.072 -5.998 1.00 69.31 150 CYS A CA 1
ATOM 1217 C C . CYS A 1 150 ? 8.299 7.494 -7.408 1.00 69.31 150 CYS A C 1
ATOM 1219 O O . CYS A 1 150 ? 8.125 8.219 -8.388 1.00 69.31 150 CYS A O 1
ATOM 1221 N N . THR A 1 151 ? 8.440 6.178 -7.516 1.00 71.56 151 THR A N 1
ATOM 1222 C CA . THR A 1 151 ? 8.165 5.468 -8.766 1.00 71.56 151 THR A CA 1
ATOM 1223 C C . THR A 1 151 ? 6.746 4.932 -8.712 1.00 71.56 151 THR A C 1
ATOM 1225 O O . THR A 1 151 ? 6.375 4.282 -7.739 1.00 71.56 151 THR A O 1
ATOM 1228 N N . VAL A 1 152 ? 5.955 5.207 -9.747 1.00 74.38 152 VAL A N 1
ATOM 1229 C CA . VAL A 1 152 ? 4.567 4.744 -9.857 1.00 74.38 152 VAL A CA 1
ATOM 1230 C C . VAL A 1 152 ? 4.509 3.485 -10.721 1.00 74.38 152 VAL A C 1
ATOM 1232 O O . VAL A 1 152 ? 5.138 3.403 -11.777 1.00 74.38 152 VAL A O 1
ATOM 1235 N N . TYR A 1 153 ? 3.740 2.510 -10.257 1.00 75.38 153 TYR A N 1
ATOM 1236 C CA . TYR A 1 153 ? 3.533 1.198 -10.848 1.00 75.38 153 TYR A CA 1
ATOM 1237 C C . TYR A 1 153 ? 2.045 0.950 -11.052 1.00 75.38 153 TYR A C 1
ATOM 1239 O O . TYR A 1 153 ? 1.190 1.515 -10.364 1.00 75.38 153 TYR A O 1
ATOM 1247 N N . THR A 1 154 ? 1.742 0.066 -11.993 1.00 75.38 154 THR A N 1
ATOM 1248 C CA . THR A 1 154 ? 0.371 -0.285 -12.360 1.00 75.38 154 THR A CA 1
ATOM 1249 C C . THR A 1 154 ? 0.037 -1.698 -11.969 1.00 75.38 154 THR A C 1
ATOM 1251 O O . THR A 1 154 ? 0.924 -2.543 -11.872 1.00 75.38 154 THR A O 1
ATOM 1254 N N . LEU A 1 155 ? -1.259 -1.970 -11.866 1.00 74.75 155 LEU A N 1
ATOM 1255 C CA . LEU A 1 155 ? -1.801 -3.303 -11.663 1.00 74.75 155 LEU A CA 1
ATOM 1256 C C . LEU A 1 155 ? -2.744 -3.663 -12.811 1.00 74.75 155 LEU A C 1
ATOM 1258 O O . LEU A 1 155 ? -3.569 -2.844 -13.222 1.00 74.75 155 LEU A O 1
ATOM 1262 N N . ASP A 1 156 ? -2.683 -4.910 -13.268 1.00 74.62 156 ASP A N 1
ATOM 1263 C CA . ASP A 1 156 ? -3.762 -5.471 -14.078 1.00 74.62 156 ASP A CA 1
ATOM 1264 C C . ASP A 1 156 ? -5.031 -5.575 -13.223 1.00 74.62 156 ASP A C 1
ATOM 1266 O O . ASP A 1 156 ? -4.983 -6.025 -12.078 1.00 74.62 156 ASP A O 1
ATOM 1270 N N . ASN A 1 157 ? -6.184 -5.177 -13.771 1.00 80.75 157 ASN A N 1
ATOM 1271 C CA . ASN A 1 157 ? -7.464 -5.152 -13.045 1.00 80.75 157 ASN A CA 1
ATOM 1272 C C . ASN A 1 157 ? -7.400 -4.363 -11.719 1.00 80.75 157 ASN A C 1
ATOM 1274 O O . ASN A 1 157 ? -8.003 -4.773 -10.723 1.00 80.75 157 ASN A O 1
ATOM 1278 N N . ALA A 1 158 ? -6.674 -3.237 -11.715 1.00 78.88 158 ALA A N 1
ATOM 1279 C CA . ALA A 1 158 ? -6.335 -2.470 -10.516 1.00 78.88 158 ALA A CA 1
ATOM 1280 C C . ALA A 1 158 ? -7.524 -2.206 -9.578 1.00 78.88 158 ALA A C 1
ATOM 1282 O O . ALA A 1 158 ? -7.407 -2.445 -8.380 1.00 78.88 158 ALA A O 1
ATOM 1283 N N . ASP A 1 159 ? -8.684 -1.810 -10.117 1.00 80.75 159 ASP A N 1
ATOM 1284 C CA . ASP A 1 159 ? -9.887 -1.564 -9.312 1.00 80.75 159 ASP A CA 1
ATOM 1285 C C . ASP A 1 159 ? -10.291 -2.793 -8.478 1.00 80.75 159 ASP A C 1
ATOM 1287 O O . ASP A 1 159 ? -10.601 -2.653 -7.298 1.00 80.75 159 ASP A O 1
ATOM 1291 N N . SER A 1 160 ? -10.278 -3.999 -9.058 1.00 85.81 160 SER A N 1
ATOM 1292 C CA . SER A 1 160 ? -10.639 -5.228 -8.335 1.00 85.81 160 SER A CA 1
ATOM 1293 C C . SER A 1 160 ? -9.616 -5.538 -7.249 1.00 85.81 160 SER A C 1
ATOM 1295 O O . SER A 1 160 ? -9.984 -5.751 -6.100 1.00 85.81 160 SER A O 1
ATOM 1297 N N . VAL A 1 161 ? -8.331 -5.507 -7.608 1.00 85.56 161 VAL A N 1
ATOM 1298 C CA . VAL A 1 161 ? -7.226 -5.864 -6.710 1.00 85.56 161 VAL A CA 1
ATOM 1299 C C . VAL A 1 161 ? -7.159 -4.916 -5.511 1.00 85.56 161 VAL A C 1
ATOM 1301 O O . VAL A 1 161 ? -7.017 -5.351 -4.369 1.00 85.56 161 VAL A O 1
ATOM 1304 N N . ILE A 1 162 ? -7.306 -3.614 -5.756 1.00 84.81 162 ILE A N 1
ATOM 1305 C CA . ILE A 1 162 ? -7.285 -2.593 -4.708 1.00 84.81 162 ILE A CA 1
ATOM 1306 C C . ILE A 1 162 ? -8.541 -2.687 -3.841 1.00 84.81 162 ILE A C 1
ATOM 1308 O O . ILE A 1 162 ? -8.435 -2.597 -2.620 1.00 84.81 162 ILE A O 1
ATOM 1312 N N . ASN A 1 163 ? -9.725 -2.907 -4.425 1.00 87.56 163 ASN A N 1
ATOM 1313 C CA . ASN A 1 163 ? -10.947 -3.075 -3.635 1.00 87.56 163 ASN A CA 1
ATOM 1314 C C . ASN A 1 163 ? -10.871 -4.303 -2.712 1.00 87.56 163 ASN A C 1
ATOM 1316 O O . ASN A 1 163 ? -11.301 -4.205 -1.564 1.00 87.56 163 ASN A O 1
ATOM 1320 N N . ASP A 1 164 ? -10.304 -5.420 -3.176 1.00 90.31 164 ASP A N 1
ATOM 1321 C CA . ASP A 1 164 ? -10.141 -6.627 -2.359 1.00 90.31 164 ASP A CA 1
ATOM 1322 C C . ASP A 1 164 ? -9.158 -6.385 -1.201 1.00 90.31 164 ASP A C 1
ATOM 1324 O O . ASP A 1 164 ? -9.460 -6.708 -0.050 1.00 90.31 164 ASP A O 1
ATOM 1328 N N . LEU A 1 165 ? -8.021 -5.730 -1.467 1.00 90.56 165 LEU A N 1
ATOM 1329 C CA . LEU A 1 165 ? -7.063 -5.340 -0.427 1.00 90.56 165 LEU A CA 1
ATOM 1330 C C . LEU A 1 165 ? -7.703 -4.413 0.621 1.00 90.56 165 LEU A C 1
ATOM 1332 O O . LEU A 1 165 ? -7.547 -4.620 1.826 1.00 90.56 165 LEU A O 1
ATOM 1336 N N . LEU A 1 166 ? -8.456 -3.405 0.173 1.00 89.69 166 LEU A N 1
ATOM 1337 C CA . LEU A 1 166 ? -9.164 -2.475 1.055 1.00 89.69 166 LEU A CA 1
ATOM 1338 C C . LEU A 1 166 ? -10.275 -3.168 1.860 1.00 89.69 166 LEU A C 1
ATOM 1340 O O . LEU A 1 166 ? -10.542 -2.777 2.997 1.00 89.69 166 LEU A O 1
ATOM 1344 N N . ALA A 1 167 ? -10.911 -4.211 1.323 1.00 91.69 167 ALA A N 1
ATOM 1345 C CA . ALA A 1 167 ? -11.890 -5.008 2.057 1.00 91.69 167 ALA A CA 1
ATOM 1346 C C . ALA A 1 167 ? -11.241 -5.814 3.197 1.00 91.69 167 ALA A C 1
ATOM 1348 O O . ALA A 1 167 ? -11.774 -5.838 4.312 1.00 91.69 167 ALA A O 1
ATOM 1349 N N . ASP A 1 168 ? -10.073 -6.413 2.957 1.00 92.25 168 ASP A N 1
ATOM 1350 C CA . ASP A 1 168 ? -9.308 -7.110 3.997 1.00 92.25 168 ASP A CA 1
ATOM 1351 C C . ASP A 1 168 ? -8.820 -6.142 5.081 1.00 92.25 168 ASP A C 1
ATOM 1353 O O . ASP A 1 168 ? -8.937 -6.424 6.278 1.00 92.25 168 ASP A O 1
ATOM 1357 N N . MET A 1 169 ? -8.343 -4.961 4.679 1.00 92.31 169 MET A N 1
ATOM 1358 C CA . MET A 1 169 ? -7.980 -3.889 5.605 1.00 92.31 169 MET A CA 1
ATOM 1359 C C . MET A 1 169 ? -9.160 -3.429 6.453 1.00 92.31 169 MET A C 1
ATOM 1361 O O . MET A 1 169 ? -9.043 -3.305 7.671 1.00 92.31 169 MET A O 1
ATOM 1365 N N . ARG A 1 170 ? -10.324 -3.216 5.835 1.00 92.25 170 ARG A N 1
ATOM 1366 C CA . ARG A 1 170 ? -11.550 -2.867 6.552 1.00 92.25 170 ARG A CA 1
ATOM 1367 C C . ARG A 1 170 ? -11.861 -3.898 7.633 1.00 92.25 170 ARG A C 1
ATOM 1369 O O . ARG A 1 170 ? -12.226 -3.520 8.744 1.00 92.25 170 ARG A O 1
ATOM 1376 N N . LYS A 1 171 ? -11.734 -5.189 7.317 1.00 92.25 171 LYS A N 1
ATOM 1377 C CA . LYS A 1 171 ? -11.967 -6.269 8.280 1.00 92.25 171 LYS A CA 1
ATOM 1378 C C . LYS A 1 171 ? -10.992 -6.185 9.454 1.00 92.25 171 LYS A C 1
ATOM 1380 O O . LYS A 1 171 ? -11.450 -6.208 10.592 1.00 92.25 171 LYS A O 1
ATOM 1385 N N . LEU A 1 172 ? -9.696 -6.009 9.181 1.00 91.69 172 LEU A N 1
ATOM 1386 C CA . LEU A 1 172 ? -8.673 -5.811 10.213 1.00 91.69 172 LEU A CA 1
ATOM 1387 C C . LEU A 1 172 ? -9.033 -4.639 11.138 1.00 91.69 172 LEU A C 1
ATOM 1389 O O . LEU A 1 172 ? -9.102 -4.809 12.350 1.00 91.69 172 LEU A O 1
ATOM 1393 N N . ILE A 1 173 ? -9.335 -3.468 10.569 1.00 88.62 173 ILE A N 1
ATOM 1394 C CA . ILE A 1 173 ? -9.676 -2.256 11.329 1.00 88.62 173 ILE A CA 1
ATOM 1395 C C . ILE A 1 173 ? -10.903 -2.487 12.220 1.00 88.62 173 ILE A C 1
ATOM 1397 O O . ILE A 1 173 ? -10.927 -2.055 13.372 1.00 88.62 173 ILE A O 1
ATOM 1401 N N . LEU A 1 174 ? -11.931 -3.162 11.703 1.00 88.06 174 LEU A N 1
ATOM 1402 C CA . LEU A 1 174 ? -13.149 -3.446 12.461 1.00 88.06 174 LEU A CA 1
ATOM 1403 C C . LEU A 1 174 ? -12.942 -4.484 13.566 1.00 88.06 174 LEU A C 1
ATOM 1405 O O . LEU A 1 174 ? -13.637 -4.412 14.574 1.00 88.06 174 LEU A O 1
ATOM 1409 N N . ASP A 1 175 ? -12.038 -5.444 13.385 1.00 86.75 175 ASP A N 1
ATOM 1410 C CA . ASP A 1 175 ? -11.746 -6.462 14.396 1.00 86.75 175 ASP A CA 1
ATOM 1411 C C . ASP A 1 175 ? -10.848 -5.917 15.519 1.00 86.75 175 ASP A C 1
ATOM 1413 O O . ASP A 1 175 ? -11.044 -6.291 16.671 1.00 86.75 175 ASP A O 1
ATOM 1417 N N . THR A 1 176 ? -9.946 -4.976 15.223 1.00 78.56 176 THR A N 1
ATOM 1418 C CA . THR A 1 176 ? -9.094 -4.308 16.228 1.00 78.56 176 THR A CA 1
ATOM 1419 C C . THR A 1 176 ? -9.862 -3.317 17.119 1.00 78.56 176 THR A C 1
ATOM 1421 O O . THR A 1 176 ? -9.429 -3.036 18.230 1.00 78.56 176 THR A O 1
ATOM 1424 N N . ASN A 1 177 ? -11.000 -2.781 16.656 1.00 67.88 177 ASN A N 1
ATOM 1425 C CA . ASN A 1 177 ? -11.805 -1.778 17.379 1.00 67.88 177 ASN A CA 1
ATOM 1426 C C . ASN A 1 177 ? -13.034 -2.356 18.123 1.00 67.88 177 ASN A C 1
ATOM 1428 O O . ASN A 1 177 ? -13.924 -1.593 18.508 1.00 67.88 177 ASN A O 1
ATOM 1432 N N . LYS A 1 178 ? -13.127 -3.681 18.285 1.00 57.19 178 LYS A N 1
ATOM 1433 C CA . LYS A 1 178 ? -14.156 -4.356 19.102 1.00 57.19 178 LYS A CA 1
ATOM 1434 C C . LYS A 1 178 ? -13.649 -4.613 20.514 1.00 57.19 178 LYS A C 1
ATOM 1436 O O . LYS A 1 178 ? -14.485 -4.498 21.437 1.00 57.19 178 LYS A O 1
#

Radius of gyration: 19.44 Å; chains: 1; bounding box: 49×33×67 Å

Sequence (178 aa):
MAKYAKIPIIILGLLIGLYSLNKYDNNRRFYSLIKTEPECIHYEITFDGLKKMGLDEKKFQVVNTKSPFAIEGDFCKKHPLYEHFSKVVRSAYSHPWTMGEIDITTFAFFTDSSQANKVKNNHDDYEAYGIGKNWISLCQEVDFLGESSCTVYTLDNADSVINDLLADMRKLILDTNK

Secondary structure (DSSP, 8-state):
--SSSHHHHHHHHHHHHHHHHHHHHHHHHHTHHHHH--SEEEEEEEHHHHHHHT--GGG---S-TT-SEEEEEEEETTSHHHHHHHHHHHH-B-----GGG------EEEEETTTHHHHTT--S--EEEEE-SSEEEEEEE-STT-PEEEEEEE-TTHHHHHHHHHHHHHHHHHHHT-